Protein AF-A0A1B6HIT3-F1 (afdb_monomer_lite)

Foldseek 3Di:
DDQDDDDDDDDDDDDDPDPDDDDDDDDDPVCPVPDDDDDDFDKDAADPPDDDDVQWDDLVPRIIGGLVQQCPPDQRRPVSPSNDPDPDPCPVDDDPPPPPPPDDD

Structure (mmCIF, N/CA/C/O backbone):
data_AF-A0A1B6HIT3-F1
#
_entry.id   AF-A0A1B6HIT3-F1
#
loop_
_atom_site.group_PDB
_atom_site.id
_atom_site.type_symbol
_atom_sit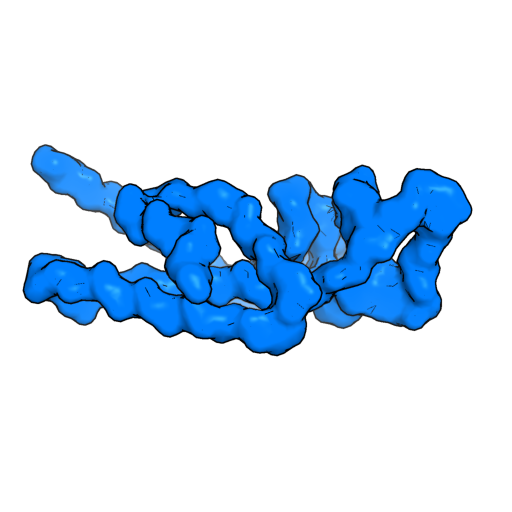e.label_atom_id
_atom_site.label_alt_id
_atom_site.label_comp_id
_atom_site.label_asym_id
_atom_site.label_entity_id
_atom_site.label_seq_id
_atom_site.pdbx_PDB_ins_code
_atom_site.Cartn_x
_atom_site.Cartn_y
_atom_site.Cartn_z
_atom_site.occupancy
_atom_site.B_iso_or_equiv
_atom_site.auth_seq_id
_atom_site.auth_comp_id
_atom_site.auth_asym_id
_atom_site.auth_atom_id
_atom_site.pdbx_PDB_model_num
ATOM 1 N N . SER A 1 1 ? 11.117 -2.139 19.984 1.00 56.47 1 SER A N 1
ATOM 2 C CA . SER A 1 1 ? 10.490 -0.870 20.415 1.00 56.47 1 SER A CA 1
ATOM 3 C C . SER A 1 1 ? 9.216 -0.616 19.624 1.00 56.47 1 SER A C 1
ATOM 5 O O . SER A 1 1 ? 9.132 -1.092 18.500 1.00 56.47 1 SER A O 1
ATOM 7 N N . ARG A 1 2 ? 8.211 0.057 20.207 1.00 68.12 2 ARG A N 1
ATOM 8 C CA . ARG A 1 2 ? 6.924 0.365 19.547 1.00 68.12 2 ARG A CA 1
ATOM 9 C C . ARG A 1 2 ? 7.142 1.376 18.416 1.00 68.12 2 ARG A C 1
ATOM 11 O O . ARG A 1 2 ? 7.714 2.425 18.685 1.00 68.12 2 ARG A O 1
ATOM 18 N N . LEU A 1 3 ? 6.696 1.047 17.201 1.00 70.88 3 LEU A N 1
ATOM 19 C CA . LEU A 1 3 ? 6.892 1.883 16.010 1.00 70.88 3 LEU A CA 1
ATOM 20 C C . LEU A 1 3 ? 5.895 3.054 15.974 1.00 70.88 3 LEU A C 1
ATOM 22 O O . LEU A 1 3 ? 6.321 4.194 15.896 1.00 70.88 3 LEU A O 1
ATOM 26 N N . HIS A 1 4 ? 4.594 2.782 16.142 1.00 77.12 4 HIS A N 1
ATOM 27 C CA . HIS A 1 4 ? 3.536 3.799 16.245 1.00 77.12 4 HIS A CA 1
ATOM 28 C C . HIS A 1 4 ? 2.414 3.362 17.205 1.00 77.12 4 HIS A C 1
ATOM 30 O O . HIS A 1 4 ? 2.303 2.183 17.552 1.00 77.12 4 HIS A O 1
ATOM 36 N N . ASN A 1 5 ? 1.608 4.327 17.663 1.00 80.81 5 ASN A N 1
ATOM 37 C CA . ASN A 1 5 ? 0.355 4.104 18.387 1.00 80.81 5 ASN A CA 1
ATOM 38 C C . ASN A 1 5 ? -0.747 4.942 17.727 1.00 80.81 5 ASN A C 1
ATOM 40 O O . ASN A 1 5 ? -0.576 6.152 17.601 1.00 80.81 5 ASN A O 1
ATOM 44 N N . PHE A 1 6 ? -1.850 4.306 17.337 1.00 79.56 6 PHE A N 1
ATOM 45 C CA . PHE A 1 6 ? -2.982 4.960 16.682 1.00 79.56 6 PHE A CA 1
ATOM 46 C C . PHE A 1 6 ? -4.234 4.816 17.542 1.00 79.56 6 PHE A C 1
ATOM 48 O O . PHE A 1 6 ? -4.581 3.710 17.953 1.00 79.56 6 PHE A O 1
ATOM 55 N N . CYS A 1 7 ? -4.913 5.937 17.785 1.00 76.62 7 CYS A N 1
ATOM 56 C CA . CYS A 1 7 ? -6.198 5.994 18.473 1.00 76.62 7 CYS A CA 1
ATOM 57 C C . CYS A 1 7 ? -7.146 6.858 17.628 1.00 76.62 7 CYS A C 1
ATOM 59 O O . CYS A 1 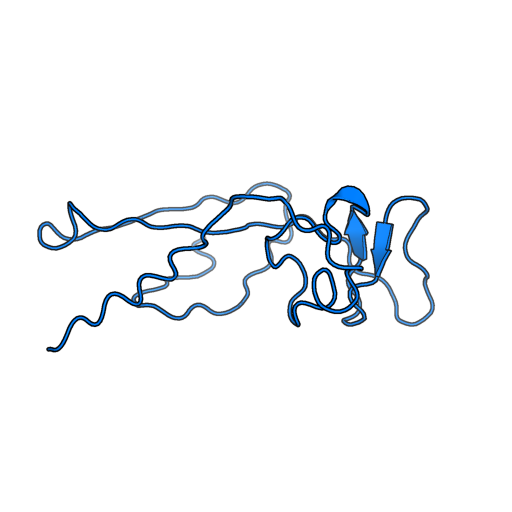7 ? -6.931 8.063 17.527 1.00 76.62 7 CYS A O 1
ATOM 61 N N . GLY A 1 8 ? -8.165 6.260 17.006 1.00 72.69 8 GLY A N 1
ATOM 62 C CA . GLY A 1 8 ? -9.142 6.975 16.174 1.00 72.69 8 GLY A CA 1
ATOM 63 C C . GLY A 1 8 ? -9.385 6.314 14.815 1.00 72.69 8 GLY A C 1
ATOM 64 O O . GLY A 1 8 ? -9.035 5.155 14.610 1.00 72.69 8 GLY A O 1
ATOM 65 N N . SER A 1 9 ? -10.004 7.059 13.898 1.00 71.12 9 SER A N 1
ATOM 66 C CA . SER A 1 9 ? -10.383 6.602 12.550 1.00 71.12 9 SER A CA 1
ATOM 67 C C . SER A 1 9 ? -9.363 6.935 11.457 1.00 71.12 9 SER A C 1
ATOM 69 O O . SER A 1 9 ? -9.521 6.497 10.322 1.00 71.12 9 SER A O 1
ATOM 71 N N . MET A 1 10 ? -8.330 7.717 11.780 1.00 69.56 10 MET A N 1
ATOM 72 C CA . MET A 1 10 ? -7.285 8.132 10.845 1.00 69.56 10 MET A CA 1
ATOM 73 C C . MET A 1 10 ? -5.929 7.634 11.338 1.00 69.56 10 MET A C 1
ATOM 75 O O . MET A 1 10 ? -5.597 7.784 12.516 1.00 69.56 10 MET A O 1
ATOM 79 N N . ALA A 1 11 ? -5.145 7.061 10.430 1.00 71.50 11 ALA A N 1
ATOM 80 C CA . ALA A 1 11 ? -3.792 6.604 10.698 1.00 71.50 11 ALA A CA 1
ATOM 81 C C . ALA A 1 11 ? -2.840 7.133 9.623 1.00 71.50 11 ALA A C 1
ATOM 83 O O . ALA A 1 11 ? -3.210 7.282 8.459 1.00 71.50 11 ALA A O 1
ATOM 84 N N . GLU A 1 12 ? -1.614 7.426 10.039 1.00 76.50 12 GLU A N 1
ATOM 85 C CA . GLU A 1 12 ? -0.514 7.741 9.134 1.00 76.50 12 GLU A CA 1
ATOM 86 C C . GLU A 1 12 ? 0.009 6.449 8.495 1.00 76.50 12 GLU A C 1
ATOM 88 O O . GLU A 1 12 ? -0.057 5.373 9.096 1.00 76.50 12 GLU A O 1
ATOM 93 N N . MET A 1 13 ? 0.545 6.550 7.279 1.00 74.56 13 MET A N 1
ATOM 94 C CA . MET A 1 13 ? 1.194 5.421 6.623 1.00 74.56 13 MET A CA 1
ATOM 95 C C . MET A 1 13 ? 2.471 5.042 7.380 1.00 74.56 13 MET A C 1
ATOM 97 O O . MET A 1 13 ? 3.372 5.859 7.549 1.00 74.56 13 MET A O 1
ATOM 101 N N . VAL A 1 14 ? 2.560 3.785 7.812 1.00 84.25 14 VAL A N 1
ATOM 102 C CA . VAL A 1 14 ? 3.728 3.252 8.519 1.00 84.25 14 VAL A CA 1
ATOM 103 C C . VAL A 1 14 ? 4.382 2.178 7.669 1.00 84.25 14 VAL A C 1
ATOM 105 O O . VAL A 1 14 ? 3.747 1.180 7.337 1.00 84.25 14 VAL A O 1
ATOM 108 N N . SER A 1 15 ? 5.666 2.355 7.371 1.00 84.00 15 SER A N 1
ATOM 109 C CA . SER A 1 15 ? 6.487 1.344 6.709 1.00 84.00 15 SER A CA 1
ATOM 110 C C . SER A 1 15 ? 7.412 0.653 7.710 1.00 84.00 15 SER A C 1
ATOM 112 O O . SER A 1 15 ? 8.033 1.279 8.575 1.00 84.00 15 SER A O 1
ATOM 114 N N . SER A 1 16 ? 7.507 -0.672 7.616 1.00 85.12 16 SER A N 1
ATOM 115 C CA . SER A 1 16 ? 8.483 -1.452 8.373 1.00 85.12 16 SER A CA 1
ATOM 116 C C . SER A 1 16 ? 9.710 -1.729 7.516 1.00 85.12 16 SER A C 1
ATOM 118 O O . SER A 1 16 ? 9.601 -2.186 6.387 1.00 85.12 16 SER A O 1
ATOM 120 N N . LYS A 1 17 ? 10.904 -1.541 8.085 1.00 83.62 17 LYS A N 1
ATOM 121 C CA . LYS A 1 17 ? 12.173 -1.919 7.428 1.00 83.62 17 LYS A CA 1
ATOM 122 C C . LYS A 1 17 ? 12.427 -3.433 7.402 1.00 83.62 17 LYS A C 1
ATOM 124 O O . LYS A 1 17 ? 13.404 -3.883 6.821 1.00 83.62 17 LYS A O 1
ATOM 129 N N . SER A 1 18 ? 11.605 -4.205 8.108 1.00 84.12 18 SER A N 1
ATOM 130 C CA . SER A 1 18 ? 11.703 -5.659 8.222 1.00 84.12 18 SER A CA 1
ATOM 131 C C . SER A 1 18 ? 10.442 -6.300 7.654 1.00 84.12 18 SER A C 1
ATOM 133 O O . SER A 1 18 ? 9.379 -5.682 7.620 1.00 84.12 18 SER A O 1
ATOM 135 N N . ASN A 1 19 ? 10.565 -7.565 7.269 1.00 84.25 19 ASN A N 1
ATOM 136 C CA . ASN A 1 19 ? 9.478 -8.442 6.850 1.00 84.25 19 ASN A CA 1
ATOM 137 C C . ASN A 1 19 ? 8.598 -8.935 8.018 1.00 84.25 19 ASN A C 1
ATOM 139 O O . ASN A 1 19 ? 7.695 -9.738 7.800 1.00 84.25 19 ASN A O 1
ATOM 143 N N . ILE A 1 20 ? 8.872 -8.505 9.255 1.00 84.06 20 ILE A N 1
ATOM 144 C CA . ILE A 1 20 ? 8.096 -8.867 10.444 1.00 84.06 20 ILE A CA 1
ATOM 145 C C . ILE A 1 20 ? 7.542 -7.596 11.090 1.00 84.06 20 ILE A C 1
ATOM 147 O O . ILE A 1 20 ? 8.296 -6.729 11.536 1.00 84.06 20 ILE A O 1
ATOM 151 N N . LEU A 1 21 ? 6.213 -7.519 11.192 1.00 84.38 21 LEU A N 1
ATOM 152 C CA . LEU A 1 21 ? 5.494 -6.451 11.880 1.00 84.38 21 LEU A CA 1
ATOM 153 C C . LEU A 1 21 ? 4.577 -7.048 12.954 1.00 84.38 21 LEU A C 1
ATOM 155 O O . LEU A 1 21 ? 3.785 -7.948 12.686 1.00 84.38 21 LEU A O 1
ATOM 159 N N . HIS A 1 22 ? 4.667 -6.527 14.177 1.00 85.00 22 HIS A N 1
ATOM 160 C CA . HIS A 1 22 ? 3.780 -6.912 15.273 1.00 85.00 22 HIS A CA 1
ATOM 161 C C . HIS A 1 22 ? 2.676 -5.873 15.446 1.00 85.00 22 HIS A C 1
ATOM 163 O O . HIS A 1 22 ? 2.951 -4.720 15.782 1.00 85.00 22 HIS A O 1
ATOM 169 N N . ILE A 1 23 ? 1.429 -6.302 15.273 1.00 84.12 23 ILE A N 1
ATOM 170 C CA . ILE A 1 23 ? 0.247 -5.457 15.441 1.00 84.12 23 ILE A CA 1
ATOM 171 C C . ILE A 1 23 ? -0.411 -5.814 16.769 1.00 84.12 23 ILE A C 1
ATOM 173 O O . ILE A 1 23 ? -0.616 -6.985 17.085 1.00 84.12 23 ILE A O 1
ATOM 177 N N . ARG A 1 24 ? -0.744 -4.794 17.560 1.00 85.31 24 ARG A N 1
ATOM 178 C CA . ARG A 1 24 ? -1.522 -4.946 18.788 1.00 85.31 24 ARG A CA 1
ATOM 179 C C . ARG A 1 24 ? -2.786 -4.117 18.660 1.00 85.31 24 ARG A C 1
ATOM 181 O O . ARG A 1 24 ? -2.716 -2.894 18.693 1.00 85.31 24 ARG A O 1
ATOM 188 N N . PHE A 1 25 ? -3.919 -4.795 18.555 1.00 82.88 25 PHE A N 1
ATOM 189 C CA . PHE A 1 25 ? -5.224 -4.163 18.666 1.00 82.88 25 PHE A CA 1
ATOM 190 C C . PHE A 1 25 ? -5.611 -4.054 20.143 1.00 82.88 25 PHE A C 1
ATOM 192 O O . PHE A 1 25 ? -5.474 -5.018 20.898 1.00 82.88 25 PHE A O 1
ATOM 199 N N . MET A 1 26 ? -6.057 -2.873 20.562 1.00 82.12 26 MET A N 1
ATOM 200 C CA . MET A 1 26 ? -6.527 -2.617 21.920 1.00 82.12 26 MET A CA 1
ATOM 201 C C . MET A 1 26 ? -7.878 -1.915 21.833 1.00 82.12 26 MET A C 1
ATOM 203 O O . MET A 1 26 ? -7.978 -0.848 21.236 1.00 82.12 26 MET A O 1
ATOM 207 N N . ALA A 1 27 ? -8.904 -2.530 22.416 1.00 82.81 27 ALA A N 1
ATOM 208 C CA . ALA A 1 27 ? -10.264 -2.011 22.442 1.00 82.81 27 ALA A CA 1
ATOM 209 C C . ALA A 1 27 ? -10.745 -1.865 23.887 1.00 82.81 27 ALA A C 1
ATOM 211 O O . ALA A 1 27 ? -10.452 -2.702 24.743 1.00 82.81 27 ALA A O 1
ATOM 212 N N . GLU A 1 28 ? -11.493 -0.799 24.153 1.00 83.69 28 GLU A N 1
ATOM 213 C CA . GLU A 1 28 ? -12.210 -0.624 25.413 1.00 83.69 28 GLU A CA 1
ATOM 214 C C . GLU A 1 28 ? -13.498 -1.458 25.424 1.00 83.69 28 GLU A C 1
ATOM 216 O O . GLU A 1 28 ? -14.034 -1.804 24.373 1.00 83.69 28 GLU A O 1
ATOM 221 N N . ALA A 1 29 ? -14.060 -1.727 26.608 1.00 84.44 29 ALA A N 1
ATOM 222 C CA . ALA A 1 29 ? -15.285 -2.525 26.753 1.00 84.44 29 ALA A CA 1
ATOM 223 C C . ALA A 1 29 ? -16.486 -1.974 25.952 1.00 84.44 29 ALA A C 1
ATOM 225 O O . ALA A 1 29 ? -17.375 -2.722 25.561 1.00 84.44 29 ALA A O 1
ATOM 226 N N . LYS A 1 30 ? -16.507 -0.668 25.663 1.00 83.00 30 LYS A N 1
ATOM 227 C CA . LYS A 1 30 ? -17.545 -0.038 24.831 1.00 83.00 30 LYS A CA 1
ATOM 228 C C . LYS A 1 30 ? -17.407 -0.360 23.335 1.00 83.00 30 LYS A C 1
ATOM 230 O O . LYS A 1 30 ? -18.380 -0.232 22.605 1.00 83.00 30 LYS A O 1
ATOM 235 N N . ALA A 1 31 ? -16.228 -0.790 22.891 1.00 77.19 31 ALA A N 1
ATOM 236 C CA . ALA A 1 31 ? -15.892 -1.078 21.497 1.00 77.19 31 ALA A CA 1
ATOM 237 C C . ALA A 1 31 ? -15.902 -2.586 21.171 1.00 77.19 31 ALA A C 1
ATOM 239 O O . ALA A 1 31 ? -15.358 -2.997 20.151 1.00 77.19 31 ALA A O 1
ATOM 240 N N . ILE A 1 32 ? -16.520 -3.422 22.019 1.00 77.88 32 ILE A N 1
ATOM 241 C CA . ILE A 1 32 ? -16.567 -4.887 21.837 1.00 77.88 32 ILE A CA 1
ATOM 242 C C . ILE A 1 32 ? -17.215 -5.293 20.499 1.00 77.88 32 ILE A C 1
ATOM 244 O O . ILE A 1 32 ? -16.810 -6.290 19.913 1.00 77.88 32 ILE A O 1
ATOM 248 N N . ASN A 1 33 ? -18.174 -4.509 19.995 1.00 83.06 33 ASN A N 1
ATOM 249 C CA . ASN A 1 33 ? -18.857 -4.773 18.721 1.00 83.06 33 ASN A CA 1
ATOM 250 C C . ASN A 1 33 ? -18.243 -4.027 17.522 1.00 83.06 33 ASN A C 1
ATOM 252 O O . ASN A 1 33 ? -18.841 -4.005 16.447 1.00 83.06 33 ASN A O 1
ATOM 256 N N . SER A 1 34 ? -17.082 -3.392 17.689 1.00 78.12 34 SER A N 1
ATOM 257 C CA . SER A 1 34 ? -16.414 -2.668 16.608 1.00 78.12 34 SER A CA 1
ATOM 258 C C . SER A 1 34 ? -15.549 -3.609 15.769 1.00 78.12 34 SER A C 1
ATOM 260 O O . SER A 1 34 ? -14.803 -4.428 16.305 1.00 78.12 34 SER A O 1
ATOM 262 N N . SER A 1 35 ? -15.597 -3.462 14.445 1.00 78.25 35 SER A N 1
ATOM 263 C CA . SER A 1 35 ? -14.689 -4.139 13.515 1.00 78.25 35 SER A CA 1
ATOM 264 C C . SER A 1 35 ? -13.481 -3.261 13.202 1.00 78.25 35 SER A C 1
ATOM 266 O O . SER A 1 35 ? -13.633 -2.060 12.983 1.00 78.25 35 SER A O 1
ATOM 268 N N . PHE A 1 36 ? -12.295 -3.862 13.115 1.00 80.44 36 PHE A N 1
ATOM 269 C CA . PHE A 1 36 ? -11.111 -3.208 12.562 1.00 80.44 36 PHE A CA 1
ATOM 270 C C . PHE A 1 36 ? -10.693 -3.936 11.281 1.00 80.44 36 PHE A C 1
ATOM 272 O O . PHE A 1 36 ? -10.624 -5.163 11.257 1.00 80.44 36 PHE A O 1
ATOM 279 N N . GLU A 1 37 ? -10.416 -3.183 10.222 1.00 82.62 37 GLU A N 1
ATOM 280 C CA . GLU A 1 37 ? -9.824 -3.697 8.988 1.00 82.62 37 GLU A CA 1
ATOM 281 C C . GLU A 1 37 ? -8.575 -2.874 8.680 1.00 82.62 37 GLU A C 1
ATOM 283 O O . GLU A 1 37 ? -8.586 -1.649 8.789 1.00 82.62 37 GLU A O 1
ATOM 288 N N . ILE A 1 38 ? -7.482 -3.555 8.343 1.00 82.12 38 ILE A N 1
ATOM 289 C CA . ILE A 1 38 ? -6.225 -2.921 7.953 1.00 82.12 38 ILE A CA 1
ATOM 290 C C . ILE A 1 38 ? -5.663 -3.703 6.771 1.00 82.12 38 ILE A C 1
ATOM 292 O O . ILE A 1 38 ? -5.638 -4.935 6.794 1.00 82.12 38 ILE A O 1
ATOM 296 N N . VAL A 1 39 ? -5.198 -2.982 5.755 1.00 84.94 39 VAL A N 1
ATOM 297 C CA . VAL A 1 39 ? -4.483 -3.550 4.612 1.00 84.94 39 VAL A CA 1
ATOM 298 C C . VAL A 1 39 ? -2.994 -3.280 4.793 1.00 84.94 39 VAL A C 1
ATOM 300 O O . VAL A 1 39 ? -2.592 -2.147 5.053 1.00 84.94 39 VAL A O 1
ATOM 303 N N . PHE A 1 40 ? -2.185 -4.331 4.677 1.00 87.44 40 PHE A N 1
ATOM 304 C CA . PHE A 1 40 ? -0.730 -4.234 4.672 1.00 87.44 40 PHE A CA 1
ATOM 305 C C . PHE A 1 40 ? -0.215 -4.712 3.326 1.00 87.44 40 PHE A C 1
ATOM 307 O O . PHE A 1 40 ? -0.471 -5.849 2.930 1.00 87.44 40 PHE A O 1
ATOM 314 N N . THR A 1 41 ? 0.548 -3.851 2.669 1.00 88.31 41 THR A N 1
ATOM 315 C CA . THR A 1 41 ? 1.114 -4.120 1.352 1.00 88.31 41 THR A CA 1
ATOM 316 C C . THR A 1 41 ? 2.618 -4.247 1.480 1.00 88.31 41 THR A C 1
ATOM 318 O O . THR A 1 41 ? 3.281 -3.344 1.990 1.00 88.31 41 THR A O 1
ATOM 321 N N . ALA A 1 42 ? 3.162 -5.369 1.016 1.00 89.25 42 ALA A N 1
ATOM 322 C CA . ALA A 1 42 ? 4.593 -5.476 0.789 1.00 89.25 42 ALA A CA 1
ATOM 323 C C . ALA A 1 42 ? 4.931 -4.718 -0.499 1.00 89.25 42 ALA A C 1
ATOM 325 O O . ALA A 1 42 ? 4.373 -5.013 -1.555 1.00 89.25 42 ALA A O 1
ATOM 326 N N . PHE A 1 43 ? 5.828 -3.746 -0.395 1.00 89.38 43 PHE A N 1
ATOM 327 C CA . PHE A 1 43 ? 6.301 -2.953 -1.519 1.00 89.38 43 PHE A CA 1
ATOM 328 C C . PHE A 1 43 ? 7.825 -2.927 -1.531 1.00 89.38 43 PHE A C 1
ATOM 330 O O . PHE A 1 43 ? 8.483 -3.154 -0.510 1.00 89.38 43 PHE A O 1
ATOM 337 N N . ARG A 1 44 ? 8.377 -2.642 -2.703 1.00 88.44 44 ARG A N 1
ATOM 338 C CA . ARG A 1 44 ? 9.798 -2.412 -2.916 1.00 88.44 44 ARG A CA 1
ATOM 339 C C . ARG A 1 44 ? 10.013 -0.936 -3.210 1.00 88.44 44 ARG A C 1
ATOM 341 O O . ARG A 1 44 ? 9.332 -0.371 -4.063 1.00 88.44 44 ARG A O 1
ATOM 348 N N . ASP A 1 45 ? 10.963 -0.322 -2.520 1.00 88.62 45 ASP A N 1
ATOM 349 C CA . ASP A 1 45 ? 11.413 1.023 -2.868 1.00 88.62 45 ASP A CA 1
ATOM 350 C C . ASP A 1 45 ? 12.200 0.962 -4.182 1.00 88.62 45 ASP A C 1
ATOM 352 O O . ASP A 1 45 ? 13.067 0.097 -4.345 1.00 88.62 45 ASP A O 1
ATOM 356 N N . ARG A 1 46 ? 11.927 1.886 -5.107 1.00 86.31 46 ARG A N 1
ATOM 357 C CA . ARG A 1 46 ? 12.735 2.051 -6.322 1.00 86.31 46 ARG A CA 1
ATOM 358 C C . ARG A 1 46 ? 13.495 3.366 -6.294 1.00 86.31 46 ARG A C 1
ATOM 360 O O . ARG A 1 46 ? 13.002 4.384 -5.800 1.00 86.31 46 ARG A O 1
ATOM 367 N N . ALA A 1 47 ? 14.672 3.374 -6.905 1.00 82.31 47 ALA A N 1
ATOM 368 C CA . ALA A 1 47 ? 15.326 4.628 -7.246 1.00 82.31 47 ALA A CA 1
ATOM 369 C C . ALA A 1 47 ? 14.574 5.337 -8.389 1.00 82.31 47 ALA A C 1
ATOM 371 O O . ALA A 1 47 ? 13.918 4.701 -9.208 1.00 82.31 47 ALA A O 1
ATOM 372 N N . LYS A 1 48 ? 14.696 6.667 -8.469 1.00 74.19 48 LYS A N 1
ATOM 373 C CA . LYS A 1 48 ? 14.019 7.502 -9.481 1.00 74.19 48 LYS A CA 1
ATOM 374 C C . LYS A 1 48 ? 14.303 7.077 -10.933 1.00 74.19 48 LYS A C 1
ATOM 376 O O . LYS A 1 48 ? 13.462 7.298 -11.795 1.00 74.19 48 LYS A O 1
ATOM 381 N N . ASP A 1 49 ? 15.461 6.469 -11.175 1.00 78.81 49 ASP A N 1
ATOM 382 C CA . ASP A 1 49 ? 15.920 6.031 -12.499 1.00 78.81 49 ASP A CA 1
ATOM 383 C C . ASP A 1 49 ? 15.771 4.509 -12.715 1.00 78.81 49 ASP A C 1
ATOM 385 O O . ASP A 1 49 ? 16.240 3.971 -13.717 1.00 78.81 49 ASP A O 1
ATOM 389 N N . GLU A 1 50 ? 15.140 3.799 -11.775 1.00 84.56 50 GLU A N 1
ATOM 390 C CA . GLU A 1 50 ? 14.928 2.353 -11.832 1.00 84.56 50 GLU A CA 1
ATOM 391 C C . GLU A 1 50 ? 13.468 2.042 -12.181 1.00 84.56 50 GLU A C 1
ATOM 393 O O . GLU A 1 50 ? 12.539 2.641 -11.640 1.00 84.56 50 GLU A O 1
ATOM 398 N N . SER A 1 51 ? 13.251 1.086 -13.084 1.00 87.06 51 SER A N 1
ATOM 399 C CA . SER A 1 51 ? 11.912 0.559 -13.364 1.00 87.06 51 SER A CA 1
ATOM 400 C C . SER A 1 51 ? 11.524 -0.514 -12.343 1.00 87.06 51 SER A C 1
ATOM 402 O O . SER A 1 51 ? 12.375 -1.137 -11.703 1.00 87.06 51 SER A O 1
ATOM 404 N N . CYS A 1 52 ? 10.220 -0.728 -12.165 1.00 89.38 52 CYS A N 1
ATOM 405 C CA . CYS A 1 52 ? 9.754 -1.888 -11.413 1.00 89.38 52 CYS A CA 1
ATOM 406 C C . CYS A 1 52 ? 10.156 -3.181 -12.147 1.00 89.38 52 CYS A C 1
ATOM 408 O O . CYS A 1 52 ? 10.321 -3.177 -13.369 1.00 89.38 52 CYS A O 1
ATOM 410 N N . ALA A 1 53 ? 10.373 -4.267 -11.404 1.00 88.88 53 ALA A N 1
ATOM 411 C CA . ALA A 1 53 ? 10.773 -5.542 -11.989 1.00 88.88 53 ALA A CA 1
ATOM 412 C C . ALA A 1 53 ? 9.620 -6.150 -12.808 1.00 88.88 53 ALA A C 1
ATOM 414 O O . ALA A 1 53 ? 8.467 -5.735 -12.686 1.00 88.88 53 ALA A O 1
ATOM 415 N N . GLU A 1 54 ? 9.908 -7.158 -13.636 1.00 88.88 54 GLU A N 1
ATOM 416 C CA . GLU A 1 54 ? 8.833 -7.883 -14.322 1.00 88.88 54 GLU A CA 1
ATOM 417 C C . GLU A 1 54 ? 7.891 -8.540 -13.300 1.00 88.88 54 GLU A C 1
ATOM 419 O O . GLU A 1 54 ? 8.339 -9.220 -12.374 1.00 88.88 54 GLU A O 1
ATOM 424 N N . GLY A 1 55 ? 6.583 -8.319 -13.460 1.00 87.88 55 GLY A N 1
ATOM 425 C CA . GLY A 1 55 ? 5.559 -8.762 -12.507 1.00 87.88 55 GLY A CA 1
ATOM 426 C C . GLY A 1 55 ? 5.311 -7.803 -11.334 1.00 87.88 55 GLY A C 1
ATOM 427 O O . GLY A 1 55 ? 4.580 -8.152 -10.402 1.00 87.88 55 GLY A O 1
ATOM 428 N N . GLU A 1 56 ? 5.892 -6.601 -11.358 1.00 92.31 56 GLU A N 1
ATOM 429 C CA . GLU A 1 56 ? 5.587 -5.514 -10.426 1.00 92.31 56 GLU A CA 1
ATOM 430 C C . GLU A 1 56 ? 4.824 -4.369 -11.119 1.00 92.31 56 GLU A C 1
ATOM 432 O O . GLU A 1 56 ? 5.020 -4.077 -12.298 1.00 92.31 56 GLU A O 1
ATOM 437 N N . TYR A 1 57 ? 3.966 -3.691 -10.358 1.00 90.69 57 TYR A N 1
ATOM 438 C CA . TYR A 1 57 ? 3.255 -2.485 -10.757 1.00 90.69 57 TYR A CA 1
ATOM 439 C C . TYR A 1 57 ? 3.866 -1.246 -10.108 1.00 90.69 57 TYR A C 1
ATOM 441 O O . TYR A 1 57 ? 4.251 -1.251 -8.936 1.00 90.69 57 TYR A O 1
ATOM 449 N N . ASP A 1 58 ? 3.912 -0.178 -10.892 1.00 91.31 58 ASP A N 1
ATOM 450 C CA . ASP A 1 58 ? 4.416 1.119 -10.486 1.00 91.31 58 ASP A CA 1
ATOM 451 C C . ASP A 1 58 ? 3.319 1.969 -9.826 1.00 91.31 58 ASP A C 1
ATOM 453 O O . ASP A 1 58 ? 2.365 2.374 -10.484 1.00 91.31 58 ASP A O 1
ATOM 457 N N . CYS A 1 59 ? 3.489 2.287 -8.539 1.00 88.56 59 CYS A N 1
ATOM 458 C CA . CYS A 1 59 ? 2.597 3.186 -7.806 1.00 88.56 59 CYS A CA 1
ATOM 459 C C . CYS A 1 59 ? 2.883 4.683 -8.036 1.00 88.56 59 CYS A C 1
ATOM 461 O O . CYS A 1 59 ? 2.364 5.489 -7.277 1.00 88.56 59 CYS A O 1
ATOM 463 N N . GLU A 1 60 ? 3.771 5.074 -8.953 1.00 86.94 60 GLU A N 1
ATOM 464 C CA . GLU A 1 60 ? 4.211 6.452 -9.254 1.00 86.94 60 GLU A CA 1
ATOM 465 C C . GLU A 1 60 ? 4.757 7.274 -8.055 1.00 86.94 60 GLU A C 1
ATOM 467 O O . GLU A 1 60 ? 5.210 8.402 -8.222 1.00 86.94 60 GLU A O 1
ATOM 472 N N . ASP A 1 61 ? 4.843 6.689 -6.854 1.00 85.94 61 ASP A N 1
ATOM 473 C CA . ASP A 1 61 ? 5.350 7.301 -5.610 1.00 85.94 61 ASP A CA 1
ATOM 474 C C . ASP A 1 61 ? 6.675 6.659 -5.157 1.00 85.94 61 ASP A C 1
ATOM 476 O O . ASP A 1 61 ? 6.879 6.367 -3.982 1.00 85.94 61 ASP A O 1
ATOM 480 N N . ALA A 1 62 ? 7.564 6.353 -6.109 1.00 87.38 62 ALA A N 1
ATOM 481 C CA . ALA A 1 62 ? 8.840 5.656 -5.871 1.00 87.38 62 ALA A CA 1
ATOM 482 C C . ALA A 1 62 ? 8.718 4.274 -5.187 1.00 87.38 62 ALA A C 1
ATOM 484 O O . ALA A 1 62 ? 9.685 3.763 -4.620 1.00 87.38 62 ALA A O 1
ATOM 485 N N . THR A 1 63 ? 7.550 3.641 -5.295 1.00 89.75 63 THR A N 1
ATOM 486 C CA . THR A 1 63 ? 7.275 2.310 -4.749 1.00 89.75 63 THR A CA 1
ATOM 487 C C . THR A 1 63 ? 6.721 1.389 -5.830 1.00 89.75 63 THR A C 1
ATOM 489 O O . THR A 1 63 ? 5.934 1.804 -6.681 1.00 89.75 63 THR A O 1
ATOM 492 N N . CYS A 1 64 ? 7.154 0.134 -5.788 1.00 92.00 64 CYS A N 1
ATOM 493 C CA . CYS A 1 64 ? 6.689 -0.943 -6.649 1.00 92.00 64 CYS A CA 1
ATOM 494 C C . CYS A 1 64 ? 5.935 -1.970 -5.803 1.00 92.00 64 CYS A C 1
ATOM 496 O O . CYS A 1 64 ? 6.412 -2.379 -4.740 1.00 92.00 64 CYS A O 1
ATOM 498 N N . ILE A 1 65 ? 4.770 -2.399 -6.271 1.00 92.00 65 ILE A N 1
ATOM 499 C CA . ILE A 1 65 ? 3.958 -3.452 -5.646 1.00 92.00 65 ILE A CA 1
ATOM 500 C C . ILE A 1 65 ? 3.853 -4.649 -6.589 1.00 92.00 65 ILE A C 1
ATOM 502 O O . ILE A 1 65 ? 4.208 -4.547 -7.756 1.00 92.00 65 ILE A O 1
ATOM 506 N N . ALA A 1 66 ? 3.358 -5.794 -6.123 1.00 91.38 66 ALA A N 1
ATOM 507 C CA . ALA A 1 66 ? 3.104 -6.920 -7.022 1.00 91.38 66 ALA A CA 1
ATOM 508 C C . ALA A 1 66 ? 2.003 -6.572 -8.042 1.00 91.38 66 ALA A C 1
ATOM 510 O O . ALA A 1 66 ? 0.979 -5.998 -7.675 1.00 91.38 66 ALA A O 1
ATOM 511 N N . GLU A 1 67 ? 2.169 -6.968 -9.306 1.00 89.56 67 GLU A N 1
ATOM 512 C CA . GLU A 1 67 ? 1.196 -6.694 -10.378 1.00 89.56 67 GLU A CA 1
ATOM 513 C C . GLU A 1 67 ? -0.196 -7.279 -10.077 1.00 89.56 67 GLU A C 1
ATOM 515 O O . GLU A 1 67 ? -1.215 -6.698 -10.442 1.00 89.56 67 GLU A O 1
ATOM 520 N N . THR A 1 68 ? -0.260 -8.378 -9.321 1.00 89.00 68 THR A N 1
ATOM 521 C CA . THR A 1 68 ? -1.510 -9.021 -8.877 1.00 8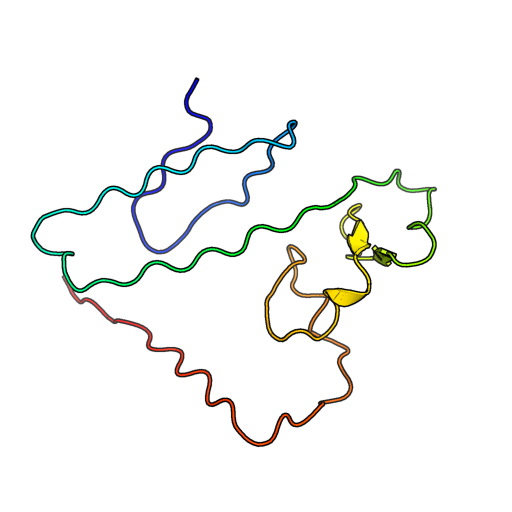9.00 68 THR A CA 1
ATOM 522 C C . THR A 1 68 ? -2.350 -8.175 -7.918 1.00 89.00 68 THR A C 1
ATOM 524 O O . THR A 1 68 ? -3.505 -8.513 -7.660 1.00 89.00 68 THR A O 1
ATOM 527 N N . LEU A 1 69 ? -1.778 -7.106 -7.360 1.00 90.25 69 LEU A N 1
ATOM 528 C CA . LEU A 1 69 ? -2.479 -6.176 -6.479 1.00 90.25 69 LEU A CA 1
ATOM 529 C C . LEU A 1 69 ? -3.192 -5.061 -7.247 1.00 90.25 69 LEU A C 1
ATOM 531 O O . LEU A 1 69 ? -4.024 -4.378 -6.664 1.00 90.25 69 LEU A O 1
ATOM 535 N N . ARG A 1 70 ? -2.908 -4.897 -8.542 1.00 89.69 70 ARG A N 1
ATOM 536 C CA . ARG A 1 70 ? -3.599 -3.928 -9.389 1.00 89.69 70 ARG A CA 1
ATOM 537 C C . ARG A 1 70 ? -5.052 -4.363 -9.606 1.00 89.69 70 ARG A C 1
ATOM 539 O O . ARG A 1 70 ? -5.301 -5.507 -9.990 1.00 89.69 70 ARG A O 1
ATOM 546 N N . CYS A 1 71 ? -6.000 -3.444 -9.435 1.00 87.62 71 CYS A N 1
ATOM 547 C CA . CYS A 1 71 ? -7.431 -3.680 -9.650 1.00 87.62 71 CYS A CA 1
ATOM 548 C C . CYS A 1 71 ? -8.026 -4.819 -8.806 1.00 87.62 71 CYS A C 1
ATOM 550 O O . CYS A 1 71 ? -8.884 -5.568 -9.286 1.00 87.62 71 CYS A O 1
ATOM 552 N N . ASN A 1 72 ? -7.575 -4.977 -7.561 1.00 86.56 72 ASN A N 1
ATOM 553 C CA . ASN A 1 72 ? -8.084 -5.995 -6.644 1.00 86.56 72 ASN A CA 1
ATOM 554 C C . ASN A 1 72 ? -9.176 -5.470 -5.690 1.00 86.56 72 ASN A C 1
ATOM 556 O O . ASN A 1 72 ? -9.672 -6.227 -4.850 1.00 86.56 72 ASN A O 1
ATOM 560 N N . GLY A 1 73 ? -9.565 -4.197 -5.813 1.00 86.38 73 GLY A N 1
ATOM 561 C CA . GLY A 1 73 ? -10.588 -3.559 -4.986 1.00 86.38 73 GLY A CA 1
ATOM 562 C C . GLY A 1 73 ? -10.090 -3.119 -3.607 1.00 86.38 73 GLY A C 1
ATOM 563 O O . GLY A 1 73 ? -10.887 -2.641 -2.795 1.00 86.38 73 GLY A O 1
ATOM 564 N N . ARG A 1 74 ? -8.795 -3.279 -3.313 1.00 87.81 74 ARG A N 1
ATOM 565 C CA . ARG A 1 74 ? -8.137 -2.791 -2.097 1.00 87.81 74 ARG A CA 1
ATOM 566 C C . ARG A 1 74 ? -7.109 -1.746 -2.496 1.00 87.81 74 ARG A C 1
ATOM 568 O O . ARG A 1 74 ? -6.375 -1.934 -3.446 1.00 87.81 74 ARG A O 1
ATOM 575 N N . VAL A 1 75 ? -7.029 -0.662 -1.736 1.00 89.19 75 VAL A N 1
ATOM 576 C CA . VAL A 1 75 ? -6.033 0.386 -1.976 1.00 89.19 75 VAL A CA 1
ATOM 577 C C . VAL A 1 75 ? -4.686 -0.073 -1.425 1.00 89.19 75 VAL A C 1
ATOM 579 O O . VAL A 1 75 ? -4.531 -0.180 -0.207 1.00 89.19 75 VAL A O 1
ATOM 582 N N . ASN A 1 76 ? -3.727 -0.348 -2.306 1.00 89.69 76 ASN A N 1
ATOM 583 C CA . ASN A 1 76 ? -2.381 -0.788 -1.943 1.00 89.69 76 ASN A CA 1
ATOM 584 C C . ASN A 1 76 ? -1.346 0.329 -2.141 1.00 89.69 76 ASN A C 1
ATOM 586 O O . ASN A 1 76 ? -0.397 0.412 -1.358 1.00 89.69 76 ASN A O 1
ATOM 590 N N . CYS A 1 77 ? -1.530 1.200 -3.139 1.00 88.75 77 CYS A N 1
ATOM 591 C CA . CYS A 1 77 ? -0.696 2.385 -3.326 1.00 88.75 77 CYS A CA 1
ATOM 592 C C . CYS A 1 77 ? -1.144 3.528 -2.399 1.00 88.75 77 CYS A C 1
ATOM 594 O O . CYS A 1 77 ? -2.330 3.708 -2.121 1.00 88.75 77 CYS A O 1
ATOM 596 N N . LYS A 1 78 ? -0.206 4.392 -1.997 1.00 85.94 78 LYS A N 1
ATOM 597 C CA . LYS A 1 78 ? -0.481 5.570 -1.150 1.00 85.94 78 LYS A CA 1
ATOM 598 C C . LYS A 1 78 ? -1.548 6.509 -1.719 1.00 85.94 78 LYS A C 1
ATOM 600 O O . LYS A 1 78 ? -2.332 7.071 -0.959 1.00 85.94 78 LYS A O 1
ATOM 605 N N . PHE A 1 79 ? -1.574 6.658 -3.041 1.00 85.50 79 PHE A N 1
ATOM 606 C CA . PHE A 1 79 ? -2.514 7.520 -3.758 1.00 85.50 79 PHE A CA 1
ATOM 607 C C . PHE A 1 79 ? -3.560 6.741 -4.557 1.00 85.50 79 PHE A C 1
ATOM 609 O O . PHE A 1 79 ? -4.182 7.320 -5.435 1.00 85.50 79 PHE A O 1
ATOM 616 N N . ARG A 1 80 ? -3.772 5.447 -4.265 1.00 86.94 80 ARG A N 1
ATOM 617 C CA . ARG A 1 80 ? -4.797 4.620 -4.931 1.00 86.94 80 ARG A CA 1
ATOM 618 C C . ARG A 1 80 ? -4.618 4.438 -6.452 1.00 86.94 80 ARG A C 1
ATOM 620 O O . ARG A 1 80 ? -5.495 3.916 -7.128 1.00 86.94 80 ARG A O 1
ATOM 627 N N . TRP A 1 81 ? -3.440 4.752 -6.987 1.00 88.31 81 TRP A N 1
ATOM 628 C CA . TRP A 1 81 ? -3.126 4.552 -8.406 1.00 88.31 81 TRP A CA 1
ATOM 629 C C . TRP A 1 81 ? -3.274 3.108 -8.905 1.00 88.31 81 TRP A C 1
ATOM 631 O O . TRP A 1 81 ? -3.440 2.894 -10.103 1.00 88.31 81 TRP A O 1
ATOM 641 N N . ASP A 1 82 ? -3.234 2.115 -8.019 1.00 89.19 82 ASP A N 1
ATOM 642 C CA . ASP A 1 82 ? -3.517 0.716 -8.346 1.00 89.19 82 ASP A CA 1
ATOM 643 C C . ASP A 1 82 ? -4.988 0.439 -8.702 1.00 89.19 82 ASP A C 1
ATOM 645 O O . ASP A 1 82 ? -5.272 -0.590 -9.313 1.00 89.19 82 ASP A O 1
ATOM 649 N N . GLU A 1 83 ? -5.905 1.357 -8.377 1.00 90.06 83 GLU A N 1
ATOM 650 C CA . GLU A 1 83 ? -7.358 1.199 -8.529 1.00 90.06 83 GLU A CA 1
ATOM 651 C C . GLU A 1 83 ? -8.021 2.254 -9.444 1.00 90.06 83 GLU A C 1
ATOM 653 O O . GLU A 1 83 ? -9.216 2.145 -9.724 1.00 90.06 83 GLU A O 1
ATOM 658 N N . ASP A 1 84 ? -7.290 3.272 -9.913 1.00 85.25 84 ASP A N 1
ATOM 659 C CA . ASP A 1 84 ? -7.869 4.393 -10.679 1.00 85.25 84 ASP A CA 1
ATOM 660 C C . ASP A 1 84 ? -8.055 4.094 -12.182 1.00 85.25 84 ASP A C 1
ATOM 662 O O . ASP A 1 84 ? -9.084 4.452 -12.754 1.00 85.25 84 ASP A O 1
ATOM 666 N N . ASP A 1 85 ? -7.110 3.401 -12.832 1.00 77.06 85 ASP A N 1
ATOM 667 C CA . ASP A 1 85 ? -7.175 3.048 -14.269 1.00 77.06 85 ASP A CA 1
ATOM 668 C C . ASP A 1 85 ? -7.542 1.571 -14.490 1.00 77.06 85 ASP A C 1
ATOM 670 O O . ASP A 1 85 ? -6.999 0.843 -15.330 1.00 77.06 85 ASP A O 1
ATOM 674 N N . CYS A 1 86 ? -8.466 1.090 -13.668 1.00 78.44 86 CYS A N 1
ATOM 675 C CA . CYS A 1 86 ? -9.034 -0.235 -13.810 1.00 78.44 86 CYS A CA 1
ATOM 676 C C . CYS A 1 86 ? -10.195 -0.159 -14.790 1.00 78.44 86 CYS A C 1
ATOM 678 O O . CYS A 1 86 ? -11.238 0.428 -14.495 1.00 78.44 86 CYS A O 1
ATOM 680 N N . LYS A 1 87 ? -10.045 -0.790 -15.964 1.00 69.81 87 LYS A N 1
ATOM 681 C CA . LYS A 1 87 ? -11.197 -1.097 -16.821 1.00 69.81 87 LYS A CA 1
ATOM 682 C C . LYS A 1 87 ? -12.170 -1.857 -15.948 1.00 69.81 87 LYS A C 1
ATOM 684 O O . LYS A 1 87 ? -11.857 -2.983 -15.583 1.00 69.81 87 LYS A O 1
ATOM 689 N N . VAL A 1 88 ? -13.269 -1.203 -15.578 1.00 57.62 88 VAL A N 1
ATOM 690 C CA . VAL A 1 88 ? 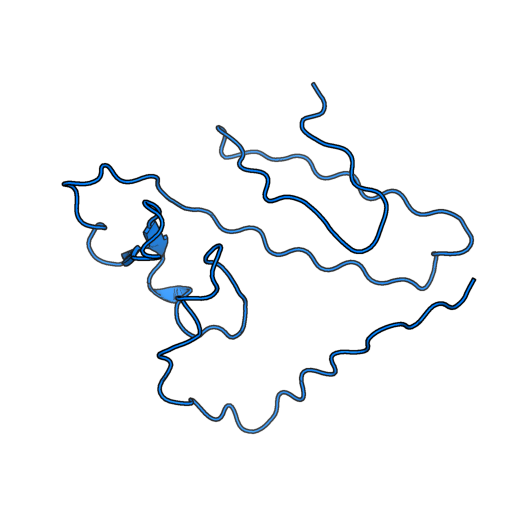-14.259 -1.683 -14.619 1.00 57.62 88 VAL A CA 1
ATOM 691 C C . VAL A 1 88 ? -14.524 -3.160 -14.885 1.00 57.62 88 VAL A C 1
ATOM 693 O O . VAL A 1 88 ? -15.310 -3.517 -15.763 1.00 57.62 88 VAL A O 1
ATOM 696 N N . VAL A 1 89 ? -13.861 -4.039 -14.134 1.00 53.38 89 VAL A N 1
ATOM 697 C CA . VAL A 1 89 ? -14.373 -5.381 -13.961 1.00 53.38 89 VAL A CA 1
ATOM 698 C C . VAL A 1 89 ? -15.526 -5.124 -13.023 1.00 53.38 89 VAL A C 1
ATOM 700 O O . VAL A 1 89 ? -15.352 -4.989 -11.815 1.00 53.38 89 VAL A O 1
ATOM 703 N N . CYS A 1 90 ? -16.708 -4.946 -13.609 1.00 51.78 90 CYS A N 1
ATOM 704 C CA . CYS A 1 90 ? -17.948 -5.162 -12.902 1.00 51.78 90 CYS A CA 1
ATOM 705 C C . CYS A 1 90 ? -17.858 -6.591 -12.368 1.00 51.78 90 CYS A C 1
ATOM 707 O O . CYS A 1 90 ? -18.306 -7.530 -13.022 1.00 51.78 90 CYS A O 1
ATOM 709 N N . ILE A 1 91 ? -17.259 -6.777 -11.192 1.00 52.53 91 ILE A N 1
ATOM 710 C CA . ILE A 1 91 ? -17.598 -7.915 -10.366 1.00 52.53 91 ILE A CA 1
ATOM 711 C C . ILE A 1 91 ? -19.053 -7.636 -10.035 1.00 52.53 91 ILE A C 1
ATOM 713 O O . ILE A 1 91 ? -19.382 -6.775 -9.219 1.00 52.53 91 ILE A O 1
ATOM 717 N N . THR A 1 92 ? -19.940 -8.274 -10.786 1.00 47.59 92 THR A N 1
ATOM 718 C CA . THR A 1 92 ? -21.362 -8.306 -10.500 1.00 47.59 92 THR A CA 1
ATOM 719 C C . THR A 1 92 ? -21.513 -8.853 -9.083 1.00 47.59 92 THR A C 1
ATOM 721 O O . THR A 1 92 ? -21.494 -10.064 -8.886 1.00 47.59 92 THR A O 1
ATOM 724 N N . GLY A 1 93 ? -21.608 -7.959 -8.096 1.00 53.09 93 GLY A N 1
ATOM 725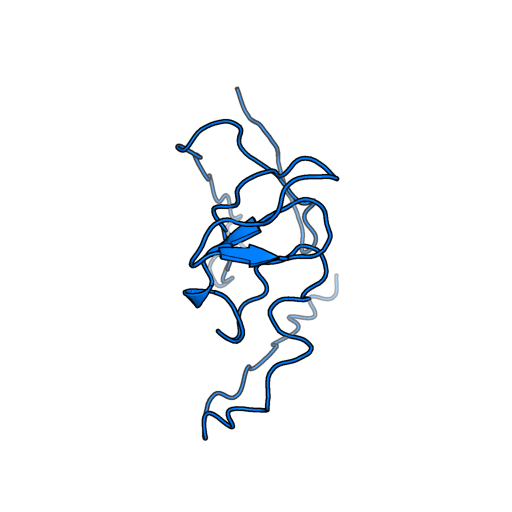 C CA . GLY A 1 93 ? -21.986 -8.295 -6.726 1.00 53.09 93 GLY A CA 1
ATOM 726 C C . GLY A 1 93 ? -20.901 -8.227 -5.650 1.00 53.09 93 GLY A C 1
ATOM 727 O O . GLY A 1 93 ? -20.766 -9.181 -4.893 1.00 53.09 93 GLY A O 1
ATOM 728 N N . VAL A 1 94 ? -20.239 -7.082 -5.458 1.00 51.19 94 VAL A N 1
ATOM 729 C CA . VAL A 1 94 ? -19.827 -6.694 -4.095 1.00 51.19 94 VAL A CA 1
ATOM 730 C C . VAL A 1 94 ? -20.299 -5.270 -3.823 1.00 51.19 94 VAL A C 1
ATOM 732 O O . VAL A 1 94 ? -19.695 -4.292 -4.250 1.00 51.19 94 VAL A O 1
ATOM 735 N N . TYR A 1 95 ? -21.416 -5.155 -3.106 1.00 49.12 95 TYR A N 1
ATOM 736 C CA . TYR A 1 95 ? -21.781 -3.920 -2.427 1.00 49.12 95 TYR A CA 1
ATOM 737 C C . TYR A 1 95 ? -20.720 -3.673 -1.350 1.00 49.12 95 TYR A C 1
ATOM 739 O O . TYR A 1 95 ? -20.768 -4.294 -0.289 1.00 49.12 95 TYR A O 1
ATOM 747 N N . ILE A 1 96 ? -19.748 -2.794 -1.605 1.00 49.47 96 ILE A N 1
ATOM 748 C CA . ILE A 1 96 ? -18.947 -2.232 -0.516 1.00 49.47 96 ILE A CA 1
ATOM 749 C C . ILE A 1 96 ? -19.899 -1.318 0.252 1.00 49.47 96 ILE A C 1
ATOM 751 O O . ILE A 1 96 ? -20.124 -0.164 -0.107 1.00 49.47 96 ILE A O 1
ATOM 755 N N . LEU A 1 97 ? -20.526 -1.881 1.282 1.00 39.34 97 LEU A N 1
ATOM 756 C CA . LEU A 1 97 ? -21.170 -1.133 2.348 1.00 39.34 97 LEU A CA 1
ATOM 757 C C . LEU A 1 97 ? -20.059 -0.382 3.087 1.00 39.34 97 LEU A C 1
ATOM 759 O O . LEU A 1 97 ? -19.527 -0.852 4.089 1.00 39.34 97 LEU A O 1
ATOM 763 N N . SER A 1 98 ? -19.687 0.790 2.578 1.00 40.09 98 SER A N 1
ATOM 764 C CA . SER A 1 98 ? -18.951 1.790 3.342 1.00 40.09 98 SER A CA 1
ATOM 765 C C . SER A 1 98 ? -19.890 2.337 4.417 1.00 40.09 98 SER A C 1
ATOM 767 O O . SER A 1 98 ? -20.500 3.397 4.288 1.00 40.09 98 SER A O 1
ATOM 769 N N . ILE A 1 99 ? -20.053 1.562 5.491 1.00 43.59 99 ILE A N 1
ATOM 770 C CA . ILE A 1 99 ? -20.712 2.023 6.706 1.00 43.59 99 ILE A CA 1
ATOM 771 C C . ILE A 1 99 ? -19.746 3.010 7.355 1.00 43.59 99 ILE A C 1
ATOM 773 O O . ILE A 1 99 ? -18.848 2.639 8.109 1.00 43.59 99 ILE A O 1
ATOM 777 N N . PHE A 1 100 ? -19.937 4.291 7.055 1.00 35.00 100 PHE A N 1
ATOM 778 C CA . PHE A 1 100 ? -19.472 5.352 7.929 1.00 35.00 100 PHE A CA 1
ATOM 779 C C . PHE A 1 100 ? -20.240 5.200 9.243 1.00 35.00 100 PHE A C 1
ATOM 781 O O . PHE A 1 100 ? -21.387 5.632 9.358 1.00 35.00 100 PHE A O 1
ATOM 788 N N . LEU A 1 101 ? -19.637 4.531 10.228 1.00 41.50 101 LEU A N 1
ATOM 789 C CA . LEU A 1 101 ? -20.124 4.580 11.600 1.00 41.50 101 LEU A CA 1
ATOM 790 C C . LEU A 1 101 ? -19.915 6.012 12.098 1.00 41.50 101 LEU A C 1
ATOM 792 O O . LEU A 1 101 ? -18.857 6.370 12.612 1.00 41.50 101 LEU A O 1
ATOM 796 N N . ILE A 1 102 ? -20.932 6.848 11.895 1.00 56.44 102 ILE A N 1
ATOM 797 C CA . ILE A 1 102 ? -21.067 8.130 12.574 1.00 56.44 102 ILE A CA 1
ATOM 798 C C . ILE A 1 102 ? -21.334 7.789 14.039 1.00 56.44 102 ILE A C 1
ATOM 800 O O . ILE A 1 102 ? -22.469 7.514 14.419 1.00 56.44 102 ILE A O 1
ATOM 804 N N . TYR A 1 103 ? -20.292 7.791 14.866 1.00 48.38 103 TYR A N 1
ATOM 805 C CA . TYR A 1 103 ? -20.487 7.980 16.296 1.00 48.38 103 TYR A CA 1
ATOM 806 C C . TYR A 1 103 ? -20.393 9.472 16.580 1.00 48.38 103 TYR A C 1
ATOM 808 O O . TYR A 1 103 ? -19.326 10.081 16.518 1.00 48.38 103 TYR A O 1
ATOM 816 N N . THR A 1 104 ? -21.558 10.060 16.828 1.00 49.41 104 THR A N 1
ATOM 817 C CA . THR A 1 104 ? -21.699 11.347 17.502 1.00 49.41 104 THR A CA 1
ATOM 818 C C . THR A 1 104 ? -21.175 11.188 18.932 1.00 49.41 104 THR A C 1
ATOM 820 O O . THR A 1 104 ? -21.443 10.164 19.567 1.00 49.41 104 THR A O 1
ATOM 823 N N . VAL A 1 105 ? -20.409 12.172 19.413 1.00 54.53 105 VAL A N 1
ATOM 824 C CA . VAL A 1 105 ? -20.153 12.354 20.854 1.00 54.53 105 VAL A CA 1
ATOM 825 C C . VAL A 1 105 ? -21.460 12.711 21.549 1.00 54.53 105 VAL A C 1
ATOM 827 O O . VAL A 1 105 ? -22.230 13.493 20.944 1.00 54.53 105 VAL A O 1
#

InterPro domains:
  IPR002172 Low-density lipoprotein (LDL) receptor class A repeat [PS50068] (51-87)
  IPR002172 Low-density lipoprotein (LDL) receptor class A repeat [SM00192] (51-88)
  IPR002172 Low-density lipoprotein (LDL) receptor class A repeat [cd00112] (52-86)
  IPR023415 Low-density lipoprotein (LDL) receptor class A, conserved site [PS01209] (64-90)
  IPR036055 LDL receptor-like superfamily [G3DSA:4.10.400.10] (48-88)
  IPR036055 LDL receptor-like superfamily [SSF57424] (51-89)

pLDDT: mean 77.62, std 14.71, range [35.0, 92.31]

Organism: NCBI:txid320908

Secondary structure (DSSP, 8-state):
-------SS-------SSS---------GGGTT----------EE--TT-PPPTTEEE-SSSEEEEGGGTTSSS--STT-HHHHS------TT------------

Sequence (105 aa):
SRLH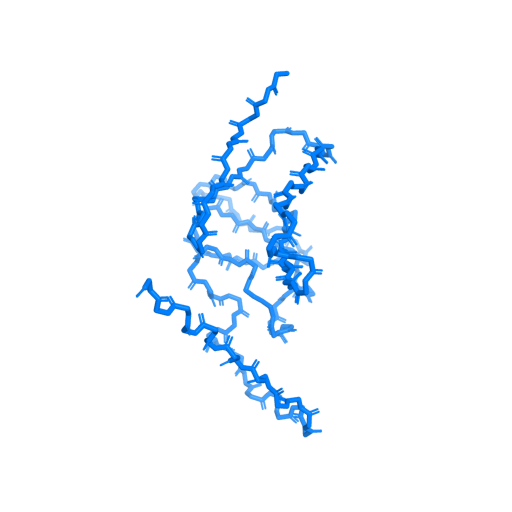NFCGSMAEMVSSKSNILHIRFMAEAKAINSSFEIVFTAFRDRAKDESCAEGEYDCEDATCIAETLRCNGRVNCKFRWDEDDCKVVCITGVYILSIFLIYTV

Radius of gyration: 16.92 Å; chains: 1; bounding box: 38×21×44 Å